Protein AF-A0A0G0KWM0-F1 (afdb_monomer_lite)

Radius of gyration: 24.54 Å; chains: 1; bounding box: 45×42×78 Å

Secondary structure (DSSP, 8-state):
--TTHHHHHHHHHHHHHHHHHHHHHHHHHHHT-----SEEEEEEEEEETTEEEEEETTEEEEEEBPSS-EEEEEESS-TTT-SS--GGGEEEEEEE-TTTTTTTSPTT-EEEEEEEEETTEEEEEEEEEEGGG---

Structure (mmCIF, N/CA/C/O backbone):
data_AF-A0A0G0KWM0-F1
#
_entry.id   AF-A0A0G0KWM0-F1
#
loop_
_atom_site.group_PDB
_atom_site.id
_atom_site.type_symbol
_atom_site.label_atom_id
_atom_site.label_alt_id
_atom_site.label_comp_id
_atom_site.label_asym_id
_atom_site.label_entity_id
_atom_site.label_seq_id
_atom_site.pdbx_PDB_ins_code
_atom_site.Cartn_x
_atom_site.Cartn_y
_atom_site.Cartn_z
_atom_site.occupancy
_atom_site.B_iso_or_equiv
_atom_site.auth_seq_id
_atom_site.auth_comp_id
_atom_site.auth_asym_id
_atom_site.auth_atom_id
_atom_site.pdbx_PDB_model_num
ATOM 1 N N . MET A 1 1 ? 33.213 23.853 -64.102 1.00 47.91 1 MET A N 1
ATOM 2 C CA . MET A 1 1 ? 33.586 23.496 -62.711 1.00 47.91 1 MET A CA 1
ATOM 3 C C . MET A 1 1 ? 33.674 24.814 -61.946 1.00 47.91 1 MET A C 1
ATOM 5 O O . MET A 1 1 ? 34.311 25.708 -62.466 1.00 47.91 1 MET A O 1
ATOM 9 N N . GLN A 1 2 ? 33.022 25.072 -60.816 1.00 46.69 2 GLN A N 1
ATOM 10 C CA . GLN A 1 2 ? 32.612 24.156 -59.761 1.00 46.69 2 GLN A CA 1
ATOM 11 C C . GLN A 1 2 ? 31.414 24.769 -59.003 1.00 46.69 2 GLN A C 1
ATOM 13 O O . GLN A 1 2 ? 31.548 25.700 -58.216 1.00 46.69 2 GLN A O 1
ATOM 18 N N . ASP A 1 3 ? 30.230 24.219 -59.264 1.00 52.94 3 ASP A N 1
ATOM 19 C CA . ASP A 1 3 ? 28.935 24.476 -58.613 1.00 52.94 3 ASP A CA 1
ATOM 20 C C . ASP A 1 3 ? 28.888 23.792 -57.220 1.00 52.94 3 ASP A C 1
ATOM 22 O O . ASP A 1 3 ? 27.971 23.046 -56.874 1.00 52.94 3 ASP A O 1
ATOM 26 N N . GLY A 1 4 ? 29.991 23.918 -56.468 1.00 55.00 4 GLY A N 1
ATOM 27 C CA . GLY A 1 4 ? 30.289 23.111 -55.277 1.00 55.00 4 GLY A CA 1
ATOM 28 C C . GLY A 1 4 ? 29.876 23.759 -53.955 1.00 55.00 4 GLY A C 1
ATOM 29 O O . GLY A 1 4 ? 29.482 23.058 -53.031 1.00 55.00 4 GLY A O 1
ATOM 30 N N . GLY A 1 5 ? 29.891 25.094 -53.865 1.00 54.38 5 GLY A N 1
ATOM 31 C CA . GLY A 1 5 ? 29.662 25.801 -52.596 1.00 54.38 5 GLY A CA 1
ATOM 32 C C . GLY A 1 5 ? 28.201 25.824 -52.129 1.00 54.38 5 GLY A C 1
ATOM 33 O O . GLY A 1 5 ? 27.926 25.661 -50.944 1.00 54.38 5 GLY A O 1
ATOM 34 N N . LYS A 1 6 ? 27.235 25.977 -53.048 1.00 53.56 6 LYS A N 1
ATOM 35 C CA . LYS A 1 6 ? 25.805 26.072 -52.684 1.00 53.56 6 LYS A CA 1
ATOM 36 C C . LYS A 1 6 ? 25.219 24.738 -52.221 1.00 53.56 6 LYS A C 1
ATOM 38 O O . LYS A 1 6 ? 24.450 24.714 -51.264 1.00 53.56 6 LYS A O 1
ATOM 43 N N . LYS A 1 7 ? 25.596 23.631 -52.871 1.00 55.16 7 LYS A N 1
ATOM 44 C CA . LYS A 1 7 ? 25.111 22.285 -52.521 1.00 55.16 7 LYS A CA 1
ATOM 45 C C . LYS A 1 7 ? 25.687 21.806 -51.191 1.00 55.16 7 LYS A C 1
ATOM 47 O O . LYS A 1 7 ? 24.959 21.226 -50.392 1.00 55.16 7 LYS A O 1
ATOM 52 N N . GLN A 1 8 ? 26.960 22.105 -50.928 1.00 56.81 8 GLN A N 1
ATOM 53 C CA . GLN A 1 8 ? 27.633 21.695 -49.698 1.00 56.81 8 GLN A CA 1
ATOM 54 C C . GLN A 1 8 ? 27.060 22.415 -48.464 1.00 56.81 8 GLN A C 1
ATOM 56 O O . GLN A 1 8 ? 26.767 21.756 -47.470 1.00 56.81 8 GLN A O 1
ATOM 61 N N . SER A 1 9 ? 26.774 23.722 -48.551 1.00 59.62 9 SER A N 1
ATOM 62 C CA . SER A 1 9 ? 26.095 24.446 -47.463 1.00 59.62 9 SER A CA 1
ATOM 63 C C . SER A 1 9 ? 24.666 23.960 -47.216 1.00 59.62 9 SER A C 1
ATOM 65 O O . SER A 1 9 ? 24.253 23.859 -46.064 1.00 59.62 9 SER A O 1
ATOM 67 N N . PHE A 1 10 ? 23.910 23.615 -48.264 1.00 61.97 10 PHE A N 1
ATOM 68 C CA . PHE A 1 10 ? 22.540 23.118 -48.097 1.00 61.97 10 PHE A CA 1
ATOM 69 C C . PHE A 1 10 ? 22.510 21.752 -47.400 1.00 61.97 10 PHE A C 1
ATOM 71 O O . PHE A 1 10 ? 21.698 21.532 -46.506 1.00 61.97 10 PHE A O 1
ATOM 78 N N . ILE A 1 11 ? 23.444 20.862 -47.751 1.00 67.50 11 ILE A N 1
ATOM 79 C CA . ILE A 1 11 ? 23.588 19.553 -47.102 1.00 67.50 11 ILE A CA 1
ATOM 80 C C . ILE A 1 11 ? 23.945 19.724 -45.624 1.00 67.50 11 ILE A C 1
ATOM 82 O O . ILE A 1 11 ? 23.327 19.079 -44.785 1.00 67.50 11 ILE A O 1
ATOM 86 N N . ILE A 1 12 ? 24.880 20.618 -45.286 1.00 66.06 12 ILE A N 1
ATOM 87 C CA . ILE A 1 12 ? 25.279 20.860 -43.890 1.00 66.06 12 ILE A CA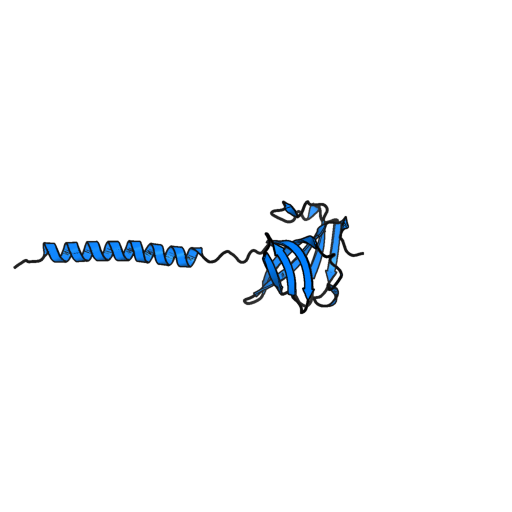 1
ATOM 88 C C . ILE A 1 12 ? 24.103 21.402 -43.069 1.00 66.06 12 ILE A C 1
ATOM 90 O O . ILE A 1 12 ? 23.853 20.912 -41.972 1.00 66.06 12 ILE A O 1
ATOM 94 N N . VAL A 1 13 ? 23.339 22.359 -43.604 1.00 69.44 13 VAL A N 1
ATOM 95 C CA . VAL A 1 13 ? 22.174 22.926 -42.904 1.00 69.44 13 VAL A CA 1
ATOM 96 C C . VAL A 1 13 ? 21.091 21.868 -42.677 1.00 69.44 13 VAL A C 1
ATOM 98 O O . VAL A 1 13 ? 20.567 21.762 -41.571 1.00 69.44 13 VAL A O 1
ATOM 101 N N . VAL A 1 14 ? 20.796 21.035 -43.679 1.00 71.88 14 VAL A N 1
ATOM 102 C CA . VAL A 1 14 ? 19.829 19.934 -43.536 1.00 71.88 14 VAL A CA 1
ATOM 103 C C . VAL A 1 14 ? 20.310 18.906 -42.508 1.00 71.88 14 VAL A C 1
ATO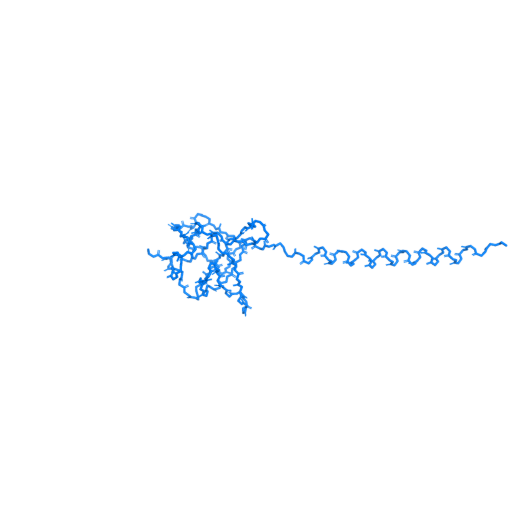M 105 O O . VAL A 1 14 ? 19.520 18.449 -41.686 1.00 71.88 14 VAL A O 1
ATOM 108 N N . LEU A 1 15 ? 21.603 18.581 -42.493 1.00 68.12 15 LEU A N 1
ATOM 109 C CA . LEU A 1 15 ? 22.183 17.604 -41.568 1.00 68.12 15 LEU A CA 1
ATOM 110 C C . LEU A 1 15 ? 22.168 18.117 -40.116 1.00 68.12 15 LEU A C 1
ATOM 112 O O . LEU A 1 15 ? 21.828 17.366 -39.206 1.00 68.12 15 LEU A O 1
ATOM 116 N N . VAL A 1 16 ? 22.431 19.410 -39.899 1.00 70.12 16 VAL A N 1
ATOM 117 C CA . VAL A 1 16 ? 22.317 20.057 -38.579 1.00 70.12 16 VAL A CA 1
ATOM 118 C C . VAL A 1 16 ? 20.866 20.071 -38.090 1.00 70.12 16 VAL A C 1
ATOM 120 O O . VAL A 1 16 ? 20.607 19.734 -36.938 1.00 70.12 16 VAL A O 1
ATOM 123 N N . ILE A 1 17 ? 19.906 20.387 -38.963 1.00 68.25 17 ILE A N 1
ATOM 124 C CA . ILE A 1 17 ? 18.474 20.358 -38.628 1.00 68.25 17 ILE A CA 1
ATOM 125 C C . ILE A 1 17 ? 18.045 18.934 -38.238 1.00 68.25 17 ILE A C 1
ATOM 127 O O . ILE A 1 17 ? 17.413 18.750 -37.200 1.00 68.25 17 ILE A O 1
ATOM 131 N N . VAL A 1 18 ? 18.441 17.909 -38.999 1.00 68.69 18 VAL A N 1
ATOM 132 C CA . VAL A 1 18 ? 18.114 16.505 -38.686 1.00 68.69 18 VAL A CA 1
ATOM 133 C C . VAL A 1 18 ? 18.729 16.052 -37.358 1.00 68.69 18 VAL A C 1
ATOM 135 O O . VAL A 1 18 ? 18.068 15.339 -36.608 1.00 68.69 18 VAL A O 1
ATOM 138 N N . LEU A 1 19 ? 19.943 16.490 -37.016 1.00 67.12 19 LEU A N 1
ATOM 139 C CA . LEU A 1 19 ? 20.563 16.162 -35.726 1.00 67.12 19 LEU A CA 1
ATOM 140 C C . LEU A 1 19 ? 19.866 16.847 -34.542 1.00 67.12 19 LEU A C 1
ATOM 142 O O . LEU A 1 19 ? 19.693 16.220 -33.499 1.00 67.12 19 LEU A O 1
ATOM 146 N N . ILE A 1 20 ? 19.419 18.096 -34.700 1.00 67.38 20 ILE A N 1
ATOM 147 C CA . ILE A 1 20 ? 18.710 18.829 -33.640 1.00 67.38 20 ILE A CA 1
ATOM 148 C C . ILE A 1 20 ? 17.311 18.235 -33.421 1.00 67.38 20 ILE A C 1
ATOM 150 O O . ILE A 1 20 ? 16.960 17.892 -32.293 1.00 67.38 20 ILE A O 1
ATOM 154 N N . PHE A 1 21 ? 16.523 18.047 -34.485 1.00 62.59 21 PHE A N 1
ATOM 155 C CA . PHE A 1 21 ? 15.170 17.492 -34.363 1.00 62.59 21 PHE A CA 1
ATOM 156 C C . PHE A 1 21 ? 15.172 15.989 -34.043 1.00 62.59 21 PHE A C 1
ATOM 158 O O . PHE A 1 21 ? 14.360 15.535 -33.237 1.00 62.59 21 PHE A O 1
ATOM 165 N N . GLY A 1 22 ? 16.111 15.220 -34.602 1.00 60.12 22 GLY A N 1
ATOM 166 C CA . GLY A 1 22 ? 16.286 13.799 -34.293 1.00 60.12 22 GLY A CA 1
ATOM 167 C C . GLY A 1 22 ? 16.767 13.562 -32.860 1.00 60.12 22 GLY A C 1
ATOM 168 O O . GLY A 1 22 ? 16.258 12.672 -32.181 1.00 60.12 22 GLY A O 1
ATOM 169 N N . GLY A 1 23 ? 17.685 14.398 -32.362 1.00 59.41 23 GLY A N 1
ATOM 170 C CA . GLY A 1 23 ? 18.174 14.333 -30.983 1.00 59.41 23 GLY A CA 1
ATOM 171 C C . GLY A 1 23 ? 17.100 14.681 -29.950 1.00 59.41 23 GLY A C 1
ATOM 172 O O . GLY A 1 23 ? 16.939 13.955 -28.970 1.00 59.41 23 GLY A O 1
ATOM 173 N N . ILE A 1 24 ? 16.313 15.737 -30.190 1.00 58.97 24 ILE A N 1
ATOM 174 C CA . ILE A 1 24 ? 15.212 16.141 -29.296 1.00 58.97 24 ILE A CA 1
ATOM 175 C C . ILE A 1 24 ? 14.102 15.076 -29.266 1.00 58.97 24 ILE A C 1
ATOM 177 O O . ILE A 1 24 ? 13.584 14.766 -28.193 1.00 58.97 24 ILE A O 1
ATOM 181 N N . GLY A 1 25 ? 13.771 14.469 -30.412 1.00 55.72 25 GLY A N 1
ATOM 182 C CA . GLY A 1 25 ? 12.774 13.395 -30.488 1.00 55.72 25 GLY A CA 1
ATOM 183 C C . GLY A 1 25 ? 13.175 12.139 -29.706 1.00 55.72 25 GLY A C 1
ATOM 184 O O . GLY A 1 25 ? 12.357 11.580 -28.977 1.00 55.72 25 GLY A O 1
ATOM 185 N N . ILE A 1 26 ? 14.448 11.732 -29.790 1.00 58.12 26 ILE A N 1
ATOM 186 C CA . ILE A 1 26 ? 14.990 10.598 -29.020 1.00 58.12 26 ILE A CA 1
ATOM 187 C C . ILE A 1 26 ? 15.053 10.929 -27.521 1.00 58.12 26 ILE A C 1
ATOM 189 O O . ILE A 1 26 ? 14.712 10.087 -26.691 1.00 58.12 26 ILE A O 1
ATOM 193 N N . TYR A 1 27 ? 15.432 12.158 -27.158 1.00 53.28 27 TYR A N 1
ATOM 194 C CA . TYR A 1 27 ? 15.494 12.588 -25.759 1.00 53.28 27 TYR A CA 1
ATOM 195 C C . TYR A 1 27 ? 14.107 12.602 -25.093 1.00 53.28 27 TYR A C 1
ATOM 197 O O . TYR A 1 27 ? 13.961 12.132 -23.965 1.00 53.28 27 TYR A O 1
ATOM 205 N N . LEU A 1 28 ? 13.064 13.054 -25.801 1.00 54.03 28 LEU A N 1
ATOM 206 C CA . LEU A 1 28 ? 11.679 13.011 -25.312 1.00 54.03 28 LEU A CA 1
ATOM 207 C C . LEU A 1 28 ? 11.132 11.578 -25.199 1.00 54.03 28 LEU A C 1
ATOM 209 O O . LEU A 1 28 ? 10.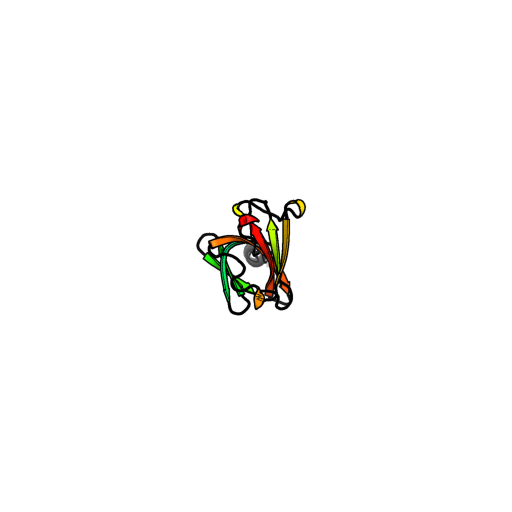426 11.279 -24.238 1.00 54.03 28 LEU A O 1
ATOM 213 N N . LEU A 1 29 ? 11.503 10.675 -26.115 1.00 54.81 29 LEU A N 1
ATOM 214 C CA . LEU A 1 29 ? 11.145 9.250 -26.033 1.00 54.81 29 LEU A CA 1
ATOM 215 C C . LEU A 1 29 ? 11.805 8.538 -24.840 1.00 54.81 29 LEU A C 1
ATOM 217 O O . LEU A 1 29 ? 11.184 7.677 -24.223 1.00 54.81 29 LEU A O 1
ATOM 221 N N . LEU A 1 30 ? 13.037 8.911 -24.483 1.00 53.78 30 LEU A N 1
ATOM 222 C CA . LEU A 1 30 ? 13.754 8.337 -23.337 1.00 53.78 30 LEU A CA 1
ATOM 223 C C . LEU A 1 30 ? 13.313 8.933 -21.990 1.00 53.78 30 LEU A C 1
ATOM 225 O O . LEU A 1 30 ? 13.368 8.246 -20.973 1.00 53.78 30 LEU A O 1
ATOM 229 N N . SER A 1 31 ? 12.826 10.175 -21.977 1.00 49.00 31 SER A N 1
ATOM 230 C CA . SER A 1 31 ? 12.391 10.874 -20.756 1.00 49.00 31 SER A CA 1
ATOM 231 C C . SER A 1 31 ? 10.962 10.518 -20.313 1.00 49.00 31 SER A C 1
ATOM 233 O O . SER A 1 31 ? 10.542 10.894 -19.222 1.00 49.00 31 SER A O 1
ATOM 235 N N . GLY A 1 32 ? 10.197 9.801 -21.145 1.00 41.88 32 GLY A N 1
ATOM 236 C CA . GLY A 1 32 ? 8.809 9.415 -20.862 1.00 41.88 32 GLY A CA 1
ATOM 237 C C . GLY A 1 32 ? 8.647 8.188 -19.960 1.00 41.88 32 GLY A C 1
ATOM 238 O O . GLY A 1 32 ? 7.533 7.888 -19.529 1.00 41.88 32 GLY A O 1
ATOM 239 N N . ARG A 1 33 ? 9.731 7.469 -19.642 1.00 43.09 33 ARG A N 1
ATOM 240 C CA . ARG A 1 33 ? 9.679 6.341 -18.710 1.00 43.09 33 ARG A CA 1
ATOM 241 C C . ARG A 1 33 ? 9.783 6.894 -17.291 1.00 43.09 33 ARG A C 1
ATOM 243 O O . ARG A 1 33 ? 10.873 6.973 -16.733 1.00 43.09 33 ARG A O 1
ATOM 250 N N . LYS A 1 34 ? 8.645 7.304 -16.713 1.00 44.47 34 LYS A N 1
ATOM 251 C CA . LYS A 1 34 ? 8.553 7.450 -15.253 1.00 44.47 34 LYS A CA 1
ATOM 252 C C . LYS A 1 34 ? 9.129 6.159 -14.651 1.00 44.47 34 LYS A C 1
ATOM 254 O O . LYS A 1 34 ? 8.683 5.087 -15.076 1.00 44.47 34 LYS A O 1
ATOM 259 N N . PRO A 1 35 ? 10.130 6.218 -13.754 1.00 42.66 35 PRO A N 1
ATOM 260 C CA . PRO A 1 35 ? 10.530 5.025 -13.025 1.00 42.66 35 PRO A CA 1
ATOM 261 C C . PRO A 1 35 ? 9.262 4.472 -12.378 1.00 42.66 35 PRO A C 1
ATOM 263 O O . PRO A 1 35 ? 8.474 5.244 -11.827 1.00 42.66 35 PRO A O 1
ATOM 266 N N . ALA A 1 36 ? 9.012 3.174 -12.550 1.00 49.94 36 ALA A N 1
ATOM 267 C CA . ALA A 1 36 ? 7.930 2.491 -11.859 1.00 49.94 36 ALA A CA 1
ATOM 268 C C . ALA A 1 36 ? 8.087 2.846 -10.376 1.00 49.94 36 ALA A C 1
ATOM 270 O O . ALA A 1 36 ? 9.131 2.571 -9.790 1.00 49.94 36 ALA A O 1
ATOM 271 N N . GLN A 1 37 ? 7.151 3.627 -9.840 1.00 55.41 37 GLN A N 1
ATOM 272 C CA . GLN A 1 37 ? 7.360 4.275 -8.557 1.00 55.41 37 GLN A CA 1
ATOM 273 C C . GLN A 1 37 ? 7.276 3.182 -7.494 1.00 55.41 37 GLN A C 1
ATOM 275 O O . GLN A 1 37 ? 6.195 2.676 -7.214 1.00 55.41 37 GLN A O 1
ATOM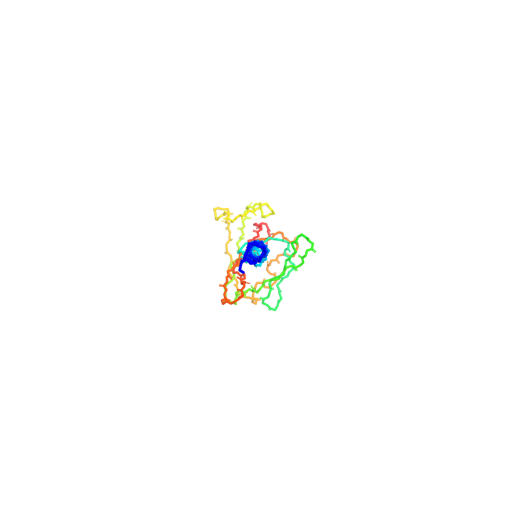 280 N N . GLU A 1 38 ? 8.427 2.789 -6.947 1.00 73.88 38 GLU A N 1
ATOM 281 C CA . GLU A 1 38 ? 8.535 1.722 -5.940 1.00 73.88 38 GLU A CA 1
ATOM 282 C C . GLU A 1 38 ? 7.757 2.058 -4.660 1.00 73.88 38 GLU A C 1
ATOM 284 O O . GLU A 1 38 ? 7.466 1.183 -3.854 1.00 73.88 38 GLU A O 1
ATOM 289 N N . VAL A 1 39 ? 7.388 3.332 -4.494 1.00 82.94 39 VAL A N 1
ATOM 290 C CA . VAL A 1 39 ? 6.565 3.846 -3.405 1.00 82.94 39 VAL A CA 1
ATOM 291 C C . VAL A 1 39 ? 5.413 4.655 -3.992 1.00 82.94 39 VAL A C 1
ATOM 293 O O . VAL A 1 39 ? 5.632 5.705 -4.599 1.00 82.94 39 VAL A O 1
ATOM 296 N N . SER A 1 40 ? 4.183 4.199 -3.789 1.00 86.75 40 SER A N 1
ATOM 297 C CA . SER A 1 40 ? 2.967 4.907 -4.196 1.00 86.75 40 SER A CA 1
ATOM 298 C C . SER A 1 40 ? 2.091 5.203 -2.982 1.00 86.75 40 SER A C 1
ATOM 300 O O . SER A 1 40 ? 2.145 4.494 -1.980 1.00 86.75 40 SER A O 1
ATOM 302 N N . LYS A 1 41 ? 1.319 6.289 -3.033 1.00 89.12 41 LYS A N 1
ATOM 303 C CA . LYS A 1 41 ? 0.513 6.776 -1.908 1.00 89.12 41 LYS A CA 1
ATOM 304 C C . LYS A 1 41 ? -0.911 7.017 -2.361 1.00 89.12 41 LYS A C 1
ATOM 306 O O . LYS A 1 41 ? -1.135 7.433 -3.491 1.00 89.12 41 LYS A O 1
ATOM 311 N N . GLY A 1 42 ? -1.860 6.828 -1.462 1.00 91.00 42 GLY A N 1
ATOM 312 C CA . GLY A 1 42 ? -3.252 7.119 -1.760 1.00 91.00 42 GLY A CA 1
ATOM 313 C C . GLY A 1 42 ? -4.182 6.677 -0.652 1.00 91.00 42 GLY A C 1
ATOM 314 O O . GLY A 1 42 ? -3.736 6.248 0.408 1.00 91.00 42 GLY A O 1
ATOM 315 N N . ASN A 1 43 ? -5.477 6.766 -0.915 1.00 93.50 43 ASN A N 1
ATOM 316 C CA . ASN A 1 43 ? -6.500 6.240 -0.022 1.00 93.50 43 ASN A CA 1
ATOM 317 C C . ASN A 1 43 ? -6.868 4.827 -0.460 1.00 93.50 43 ASN A C 1
ATOM 319 O O . ASN A 1 43 ? -7.228 4.610 -1.618 1.00 93.50 43 ASN A O 1
ATOM 323 N N . PHE A 1 44 ? -6.776 3.864 0.452 1.00 94.69 44 PHE A N 1
ATOM 324 C CA . PHE A 1 44 ? -7.126 2.479 0.175 1.00 94.69 44 PHE A CA 1
ATOM 325 C C . PHE A 1 44 ? -8.593 2.361 -0.238 1.00 94.69 44 PHE A C 1
ATOM 327 O O . PHE A 1 44 ? -9.468 2.960 0.380 1.00 94.69 44 PHE A O 1
ATOM 334 N N . GLN A 1 45 ? -8.863 1.573 -1.275 1.00 95.12 45 GLN A N 1
ATOM 335 C CA . GLN A 1 45 ? -10.222 1.296 -1.731 1.00 95.12 45 GLN A CA 1
ATOM 336 C C . GLN A 1 45 ? -10.609 -0.141 -1.405 1.00 95.12 45 GLN A C 1
ATOM 338 O O . GLN A 1 45 ? -11.600 -0.367 -0.726 1.00 95.12 45 GLN A O 1
ATOM 343 N N . LYS A 1 46 ? -9.831 -1.118 -1.885 1.00 94.88 46 LYS A N 1
ATOM 344 C CA . LYS A 1 46 ? -10.093 -2.548 -1.663 1.00 94.88 46 LYS A CA 1
ATOM 345 C C . LYS A 1 46 ? -8.915 -3.418 -2.096 1.00 94.88 46 LYS A C 1
ATOM 347 O O . LYS A 1 46 ? -8.030 -2.970 -2.825 1.00 94.88 46 LYS A O 1
ATOM 352 N N . VAL A 1 47 ? -8.964 -4.693 -1.710 1.00 94.25 47 VAL A N 1
ATOM 353 C CA . VAL A 1 47 ? -8.203 -5.775 -2.351 1.00 94.25 47 VAL A CA 1
ATOM 354 C C . VAL A 1 47 ? -9.189 -6.722 -3.025 1.00 94.25 47 VAL A C 1
ATOM 356 O O . VAL A 1 47 ? -10.127 -7.186 -2.382 1.00 94.25 47 VAL A O 1
ATOM 359 N N . GLU A 1 48 ? -8.983 -7.012 -4.307 1.00 93.75 48 GLU A N 1
ATOM 360 C CA . GLU A 1 48 ? -9.829 -7.933 -5.071 1.00 93.75 48 GLU A CA 1
ATOM 361 C C . GLU A 1 48 ? -9.016 -8.608 -6.180 1.00 93.75 48 GLU A C 1
ATOM 363 O O . GLU A 1 48 ? -8.231 -7.957 -6.864 1.00 93.75 48 GLU A O 1
ATOM 368 N N . GLY A 1 49 ? -9.180 -9.924 -6.355 1.00 90.31 49 GLY A N 1
ATOM 369 C CA . GLY A 1 49 ? -8.529 -10.665 -7.444 1.00 90.31 49 GLY A CA 1
ATOM 370 C C . GLY A 1 49 ? -6.996 -10.608 -7.434 1.00 90.31 49 GLY A C 1
ATOM 371 O O . GLY A 1 49 ? -6.386 -10.615 -8.498 1.00 90.31 49 GLY A O 1
ATOM 372 N N . GLY A 1 50 ? -6.372 -10.502 -6.253 1.00 91.50 50 GLY A N 1
ATOM 373 C CA . GLY A 1 50 ? -4.916 -10.358 -6.118 1.00 91.50 50 GLY A CA 1
ATOM 374 C C . GLY A 1 50 ? -4.385 -8.964 -6.469 1.00 91.50 50 GLY A C 1
ATOM 375 O O . GLY A 1 50 ? -3.179 -8.794 -6.620 1.00 91.50 50 GLY A O 1
ATOM 376 N N . LEU A 1 51 ? -5.263 -7.967 -6.603 1.00 94.44 51 LEU A N 1
ATOM 377 C CA . LEU A 1 51 ? -4.904 -6.577 -6.864 1.00 94.44 51 LEU A CA 1
ATOM 378 C C . LEU A 1 51 ? -5.252 -5.703 -5.657 1.00 94.44 51 LEU A C 1
ATOM 380 O O . LEU A 1 51 ? -6.312 -5.867 -5.049 1.00 94.44 51 LEU A O 1
ATOM 384 N N . ILE A 1 52 ? -4.391 -4.736 -5.351 1.00 94.44 52 ILE A N 1
ATOM 385 C CA . ILE A 1 52 ? -4.694 -3.636 -4.435 1.00 94.44 52 ILE A CA 1
ATOM 386 C C . ILE A 1 52 ? -5.160 -2.417 -5.228 1.00 94.44 52 ILE A C 1
ATOM 388 O O . ILE A 1 52 ? -4.517 -2.013 -6.198 1.00 94.44 52 ILE A O 1
ATOM 392 N N . TYR A 1 53 ? -6.275 -1.832 -4.796 1.00 95.25 53 TYR A N 1
ATOM 393 C CA . TYR A 1 53 ? -6.885 -0.640 -5.373 1.00 95.25 53 TYR A CA 1
ATOM 394 C C . TYR A 1 53 ? -6.752 0.516 -4.389 1.00 95.25 53 TYR A C 1
ATOM 396 O O . TYR A 1 53 ? -7.094 0.378 -3.211 1.00 95.25 53 TYR A O 1
ATOM 404 N N . TYR A 1 54 ? -6.297 1.665 -4.875 1.00 94.50 54 TYR A N 1
ATOM 405 C CA . TYR A 1 54 ? -6.173 2.876 -4.072 1.00 94.50 54 TYR A CA 1
ATOM 406 C C . TYR A 1 54 ? -6.357 4.123 -4.935 1.00 94.50 54 TYR A C 1
ATOM 408 O O . TYR A 1 54 ? -6.064 4.117 -6.127 1.00 94.50 54 TYR A O 1
ATOM 416 N N . GLU A 1 55 ? -6.876 5.194 -4.345 1.00 93.38 55 GLU A N 1
ATOM 417 C CA . GLU A 1 55 ? -7.086 6.470 -5.023 1.00 93.38 55 GLU A CA 1
ATOM 418 C C . GLU A 1 55 ? -5.912 7.416 -4.762 1.00 93.38 55 GLU A C 1
ATOM 420 O O . GLU A 1 55 ? -5.592 7.724 -3.613 1.00 93.38 55 GLU A O 1
ATOM 425 N N . GLU A 1 56 ? -5.306 7.922 -5.830 1.00 88.88 56 GLU A N 1
ATOM 426 C CA . GLU A 1 56 ? -4.286 8.962 -5.788 1.00 88.88 56 GLU A CA 1
ATOM 427 C C . GLU A 1 56 ? -4.749 10.148 -6.644 1.00 88.88 56 GLU A C 1
ATOM 429 O O . GLU A 1 56 ? -4.965 10.017 -7.850 1.00 88.88 56 GLU A O 1
ATOM 434 N N . ALA A 1 57 ? -4.927 11.316 -6.017 1.00 85.38 57 ALA A N 1
ATOM 435 C CA . ALA A 1 57 ? -5.312 12.561 -6.689 1.00 85.38 57 ALA A CA 1
ATOM 436 C C . ALA A 1 57 ? -6.543 12.430 -7.623 1.00 85.38 57 ALA A C 1
ATOM 438 O O . ALA A 1 57 ? -6.540 12.951 -8.741 1.00 85.38 57 ALA A O 1
ATOM 439 N N . GLY A 1 58 ? -7.596 11.729 -7.181 1.00 85.75 58 GLY A N 1
ATOM 440 C CA . GLY A 1 58 ? -8.825 11.531 -7.957 1.00 85.75 58 GLY A CA 1
ATOM 441 C C . GLY A 1 58 ? -8.757 10.427 -9.016 1.00 85.75 58 GLY A C 1
ATOM 442 O O . GLY A 1 58 ? -9.710 10.261 -9.775 1.00 85.75 58 GLY A O 1
ATOM 443 N N . THR A 1 59 ? -7.655 9.675 -9.097 1.00 88.75 59 THR A N 1
ATOM 444 C CA . THR A 1 59 ? -7.500 8.536 -10.013 1.00 88.75 59 THR A CA 1
ATOM 445 C C . THR A 1 59 ? -7.352 7.241 -9.224 1.00 88.75 59 THR A C 1
ATOM 447 O O . THR A 1 59 ? -6.551 7.168 -8.297 1.00 88.75 59 THR A O 1
ATOM 450 N N . VAL A 1 60 ? -8.099 6.201 -9.605 1.00 93.31 60 VAL A N 1
ATOM 451 C CA . VAL A 1 60 ? -7.930 4.861 -9.028 1.00 93.31 60 VAL A CA 1
ATOM 452 C C . VAL A 1 60 ? -6.737 4.179 -9.689 1.00 93.31 60 VAL A C 1
ATOM 454 O O . VAL A 1 60 ? -6.757 3.886 -10.885 1.00 93.31 60 VAL A O 1
ATOM 457 N N . SER A 1 61 ? -5.717 3.919 -8.885 1.00 91.94 61 SER A N 1
ATOM 458 C CA . SER A 1 61 ? -4.528 3.153 -9.231 1.00 91.94 61 SER A CA 1
ATOM 459 C C . SER A 1 61 ? -4.678 1.709 -8.761 1.00 91.94 61 SER A C 1
ATOM 461 O O . SER A 1 61 ? -5.355 1.418 -7.770 1.00 91.94 61 SER A O 1
ATOM 463 N N . THR A 1 62 ? -4.041 0.792 -9.487 1.00 93.81 62 THR A N 1
ATOM 464 C CA . THR A 1 62 ? -4.087 -0.642 -9.187 1.00 93.81 62 THR A CA 1
ATOM 465 C C . THR A 1 62 ? -2.718 -1.269 -9.329 1.00 93.81 62 THR A C 1
ATOM 467 O O . THR A 1 62 ? -2.053 -1.048 -10.344 1.00 93.81 62 THR A O 1
ATOM 470 N N . LEU A 1 63 ? -2.336 -2.104 -8.366 1.00 93.69 63 LEU A N 1
ATOM 471 C CA . LEU A 1 63 ? -1.111 -2.897 -8.431 1.00 93.69 63 LEU A CA 1
ATOM 472 C C . LEU A 1 63 ? -1.409 -4.365 -8.105 1.00 93.69 63 LEU A C 1
ATOM 474 O O . LEU A 1 63 ? -2.229 -4.628 -7.223 1.00 93.69 63 LEU A O 1
ATOM 478 N N . PRO A 1 64 ? -0.760 -5.327 -8.780 1.00 94.69 64 PRO A N 1
ATOM 479 C CA . PRO A 1 64 ? -0.773 -6.711 -8.333 1.00 94.69 64 PRO A CA 1
ATOM 480 C C . PRO A 1 64 ? -0.088 -6.844 -6.976 1.00 94.69 64 PRO A C 1
ATOM 482 O O . PRO A 1 64 ? 0.883 -6.144 -6.702 1.00 94.69 64 PRO A O 1
ATOM 485 N N . LEU A 1 65 ? -0.596 -7.737 -6.134 1.00 93.44 65 LEU A N 1
ATOM 486 C CA . LEU A 1 65 ? 0.015 -8.116 -4.864 1.00 93.44 65 LEU A CA 1
ATOM 487 C C . LEU A 1 65 ? 0.917 -9.332 -5.058 1.00 93.44 65 LEU A C 1
ATOM 489 O O . LEU A 1 65 ? 0.654 -10.197 -5.897 1.00 93.44 65 LEU A O 1
ATOM 493 N N . THR A 1 66 ? 1.964 -9.428 -4.246 1.00 92.44 66 THR A N 1
ATOM 494 C CA . THR A 1 66 ? 2.691 -10.685 -4.076 1.00 92.44 66 THR A CA 1
ATOM 495 C C . THR A 1 66 ? 1.737 -11.762 -3.562 1.00 92.44 66 THR A C 1
ATOM 497 O O . THR A 1 66 ? 0.829 -11.496 -2.777 1.00 92.44 66 THR A O 1
ATOM 500 N N . VAL A 1 67 ? 1.906 -12.996 -4.038 1.00 89.38 67 VAL A N 1
ATOM 501 C CA . VAL A 1 67 ? 0.958 -14.077 -3.730 1.00 89.38 67 VAL A CA 1
ATOM 502 C C . VAL A 1 67 ? 1.130 -14.560 -2.294 1.00 89.38 67 VAL A C 1
ATOM 504 O O . VAL A 1 67 ? 0.137 -14.674 -1.574 1.00 89.38 67 VAL A O 1
ATOM 507 N N . ASP A 1 68 ? 2.381 -14.802 -1.896 1.00 89.06 68 ASP A N 1
ATOM 508 C CA . ASP A 1 68 ? 2.721 -15.538 -0.677 1.00 89.06 68 ASP A CA 1
ATOM 509 C C . ASP A 1 68 ? 2.813 -14.642 0.562 1.00 89.06 68 ASP A C 1
ATOM 511 O O . ASP A 1 68 ? 2.268 -14.983 1.610 1.00 89.06 68 ASP A O 1
ATOM 515 N N . GLU A 1 69 ? 3.479 -13.491 0.443 1.00 89.94 69 GLU A N 1
ATOM 516 C CA . GLU A 1 69 ? 3.766 -12.612 1.576 1.00 89.94 69 GLU A CA 1
ATOM 517 C C . GLU A 1 69 ? 3.589 -11.139 1.198 1.00 89.94 69 GLU A C 1
ATOM 519 O O . GLU A 1 69 ? 4.301 -10.604 0.347 1.00 89.94 69 GLU A O 1
ATOM 524 N N . ILE A 1 70 ? 2.651 -10.478 1.872 1.00 93.69 70 ILE A N 1
ATOM 525 C CA . ILE A 1 70 ? 2.439 -9.036 1.892 1.00 93.69 70 ILE A CA 1
ATOM 526 C C . ILE A 1 70 ? 2.619 -8.561 3.330 1.00 93.69 70 ILE A C 1
ATOM 528 O O . ILE A 1 70 ? 1.872 -8.961 4.227 1.00 93.69 70 ILE A O 1
ATOM 532 N N . ALA A 1 71 ? 3.580 -7.669 3.551 1.00 93.56 71 ALA A N 1
ATOM 533 C CA . ALA A 1 71 ? 3.777 -7.041 4.850 1.00 93.56 71 ALA A CA 1
ATOM 534 C C . ALA A 1 71 ? 2.848 -5.831 5.017 1.00 93.56 71 ALA A C 1
ATOM 536 O O . ALA A 1 71 ? 2.850 -4.900 4.219 1.00 93.56 71 ALA A O 1
ATOM 537 N N . VAL A 1 72 ? 2.063 -5.826 6.082 1.00 94.88 72 VAL A N 1
ATOM 538 C CA . VAL A 1 72 ? 1.215 -4.719 6.506 1.00 94.88 72 VAL A CA 1
ATOM 539 C C . VAL A 1 72 ? 1.899 -4.043 7.694 1.00 94.88 72 VAL A C 1
ATOM 541 O O . VAL A 1 72 ? 1.942 -4.589 8.799 1.00 94.88 72 VAL A O 1
ATOM 544 N N . ASN A 1 73 ? 2.478 -2.869 7.442 1.00 94.62 73 ASN A N 1
ATOM 545 C CA . ASN A 1 73 ? 3.288 -2.109 8.391 1.00 94.62 73 ASN A CA 1
ATOM 546 C C . ASN A 1 73 ? 2.455 -0.999 9.029 1.00 94.62 73 ASN A C 1
ATOM 548 O O . ASN A 1 73 ? 2.091 -0.017 8.387 1.00 94.62 73 ASN A O 1
ATOM 552 N N . CYS A 1 74 ? 2.196 -1.120 10.320 1.00 94.44 74 CYS A N 1
ATOM 553 C CA . CYS A 1 74 ? 1.451 -0.128 11.074 1.00 94.44 74 CYS A CA 1
ATOM 554 C C . CYS A 1 74 ? 2.418 0.868 11.704 1.00 94.44 74 CYS A C 1
ATOM 556 O O . CYS A 1 74 ? 3.308 0.471 12.462 1.00 94.44 74 CYS A O 1
ATOM 558 N N . THR A 1 75 ? 2.263 2.146 11.371 1.00 94.50 75 THR A N 1
ATOM 559 C CA . THR A 1 75 ? 3.201 3.207 11.750 1.00 94.50 75 THR A CA 1
ATOM 560 C C . THR A 1 75 ? 2.484 4.426 12.320 1.00 94.50 75 THR A C 1
ATOM 562 O O . THR A 1 75 ? 1.351 4.733 11.945 1.00 94.50 75 THR A O 1
ATOM 565 N N . ASP A 1 76 ? 3.165 5.135 13.219 1.00 94.44 76 ASP A N 1
ATOM 566 C CA . ASP A 1 76 ? 2.720 6.443 13.721 1.00 94.44 76 ASP A CA 1
ATOM 567 C C . ASP A 1 76 ? 3.138 7.595 12.789 1.00 94.44 76 ASP A C 1
ATOM 569 O O . ASP A 1 76 ? 2.762 8.749 13.004 1.00 94.44 76 ASP A O 1
ATOM 573 N N . GLN A 1 77 ? 3.905 7.290 11.739 1.00 92.50 77 GLN A N 1
ATOM 574 C CA . GLN A 1 77 ? 4.326 8.270 10.749 1.00 92.50 77 GLN A CA 1
ATOM 575 C C . GLN A 1 77 ? 3.113 8.827 9.975 1.00 92.50 77 GLN A C 1
ATOM 577 O O . GLN A 1 77 ? 2.274 8.059 9.498 1.00 92.50 77 GLN A O 1
ATOM 582 N N . PRO A 1 78 ? 3.036 10.152 9.746 1.00 88.88 78 PRO A N 1
ATOM 583 C CA . PRO A 1 78 ? 2.000 10.743 8.904 1.00 88.88 78 PRO A CA 1
ATOM 584 C C . PRO A 1 78 ? 2.191 10.352 7.428 1.00 88.88 78 PRO A C 1
ATOM 586 O O . PRO A 1 78 ? 3.043 10.891 6.722 1.00 88.88 78 PRO A O 1
ATOM 589 N N . LEU A 1 79 ? 1.365 9.423 6.944 1.00 88.25 79 LEU A N 1
ATOM 590 C CA . LEU A 1 79 ? 1.501 8.827 5.608 1.00 88.25 79 LEU A CA 1
ATOM 591 C C . LEU A 1 79 ? 1.144 9.766 4.448 1.00 88.25 79 LEU A C 1
ATOM 593 O O . LEU A 1 79 ? 1.738 9.669 3.376 1.00 88.25 79 LEU A O 1
ATOM 597 N N . ALA A 1 80 ? 0.229 10.716 4.655 1.00 82.19 80 ALA A N 1
ATOM 598 C CA . ALA A 1 80 ? -0.190 11.658 3.611 1.00 82.19 80 ALA A CA 1
ATOM 599 C C . ALA A 1 80 ? 0.985 12.496 3.064 1.00 82.19 80 ALA A C 1
ATOM 601 O O . ALA A 1 80 ? 1.077 12.766 1.864 1.00 82.19 80 ALA A O 1
ATOM 602 N N . THR A 1 81 ? 1.919 12.876 3.939 1.00 81.81 81 THR A N 1
ATOM 603 C CA . THR A 1 81 ? 3.087 13.702 3.603 1.00 81.81 81 THR A CA 1
ATOM 604 C C . THR A 1 81 ? 4.389 12.909 3.507 1.00 81.81 81 THR A C 1
ATOM 606 O O . THR A 1 81 ? 5.390 13.464 3.060 1.00 81.81 81 THR A O 1
ATOM 609 N N . ALA A 1 82 ? 4.391 11.623 3.869 1.00 79.00 82 ALA A N 1
ATOM 610 C CA . ALA A 1 82 ? 5.577 10.774 3.834 1.00 79.00 82 ALA A CA 1
ATOM 611 C C . ALA A 1 82 ? 6.168 10.677 2.418 1.00 79.00 82 ALA A C 1
ATOM 613 O O . ALA A 1 82 ? 5.444 10.463 1.447 1.00 79.00 82 ALA A O 1
ATOM 614 N N . THR A 1 83 ? 7.482 10.832 2.280 1.00 76.44 83 THR A N 1
ATOM 615 C CA . THR A 1 83 ? 8.215 10.563 1.025 1.00 76.44 83 THR A CA 1
ATOM 616 C C . THR A 1 83 ? 8.945 9.222 1.061 1.00 76.44 83 THR A C 1
ATOM 618 O O . THR A 1 83 ? 9.273 8.677 0.014 1.00 76.44 83 THR A O 1
ATOM 621 N N . GLU A 1 84 ? 9.161 8.693 2.261 1.00 80.25 84 GLU A N 1
ATOM 622 C CA . GLU A 1 84 ? 9.805 7.418 2.573 1.00 80.25 84 GLU A CA 1
ATOM 623 C C . GLU A 1 84 ? 9.167 6.830 3.840 1.00 80.25 84 GLU A C 1
ATOM 625 O O . GLU A 1 84 ? 8.488 7.555 4.575 1.00 80.25 84 GLU A O 1
ATOM 630 N N . LEU A 1 85 ? 9.372 5.537 4.103 1.00 82.88 85 LEU A N 1
ATOM 631 C CA . LEU A 1 85 ? 8.938 4.913 5.355 1.00 82.88 85 LEU A CA 1
ATOM 632 C C . LEU A 1 85 ? 10.024 5.053 6.418 1.00 82.88 85 LEU A C 1
ATOM 634 O O . LEU A 1 85 ? 11.138 4.564 6.240 1.00 82.88 85 LEU A O 1
ATOM 638 N N . ASP A 1 86 ? 9.678 5.644 7.555 1.00 87.25 86 ASP A N 1
ATOM 639 C CA . ASP A 1 86 ? 10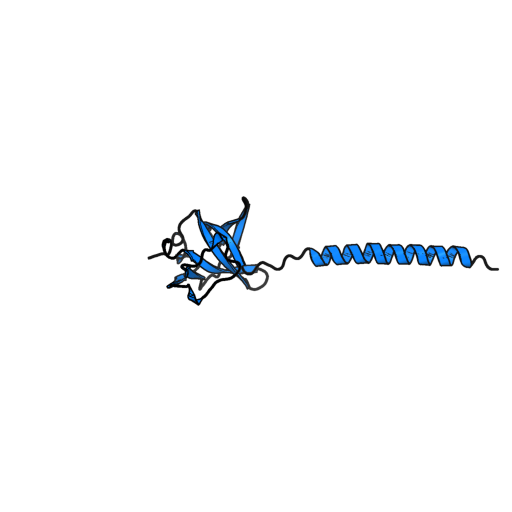.526 5.620 8.738 1.00 87.25 86 ASP A CA 1
ATOM 640 C C . ASP A 1 86 ? 10.281 4.321 9.513 1.00 87.25 86 ASP A C 1
ATOM 642 O O . ASP A 1 86 ? 9.317 4.178 10.274 1.00 87.25 86 ASP A O 1
ATOM 646 N N . TYR A 1 87 ? 11.182 3.358 9.327 1.00 85.19 87 TYR A N 1
ATOM 647 C CA . TYR A 1 87 ? 11.106 2.055 9.984 1.00 85.19 87 TYR A CA 1
ATOM 648 C C . TYR A 1 87 ? 11.164 2.136 11.517 1.00 85.19 87 TYR A C 1
ATOM 650 O O . TYR A 1 87 ? 10.698 1.217 12.186 1.00 85.19 87 TYR A O 1
ATOM 658 N N . THR A 1 88 ? 11.678 3.227 12.097 1.00 90.81 88 THR A N 1
ATOM 659 C CA . THR A 1 88 ? 11.709 3.407 13.560 1.00 90.81 88 THR A CA 1
ATOM 660 C C . THR A 1 88 ? 10.337 3.748 14.147 1.00 90.81 88 THR A C 1
ATOM 662 O O . THR A 1 88 ? 10.096 3.553 15.342 1.00 90.81 88 THR A O 1
ATOM 665 N N . GLN A 1 89 ? 9.411 4.215 13.305 1.00 90.88 89 GLN A N 1
ATOM 666 C CA . GLN A 1 89 ? 8.042 4.553 13.690 1.00 90.88 89 GLN A CA 1
ATOM 667 C C . GLN A 1 89 ? 7.057 3.396 13.484 1.00 90.88 89 GLN A C 1
ATOM 669 O O . GLN A 1 89 ? 5.908 3.495 13.920 1.00 90.88 89 GLN A O 1
ATOM 674 N N . ILE A 1 90 ? 7.503 2.279 12.898 1.00 93.06 90 ILE A N 1
ATOM 675 C CA . ILE A 1 90 ? 6.694 1.066 12.763 1.00 93.06 90 ILE A CA 1
ATOM 676 C C . ILE A 1 90 ? 6.465 0.451 14.147 1.00 93.06 90 ILE A C 1
ATOM 678 O O . ILE A 1 90 ? 7.404 0.134 14.877 1.00 93.06 90 ILE A O 1
ATOM 682 N N . LYS A 1 91 ? 5.195 0.265 14.509 1.00 94.38 91 LYS A N 1
ATOM 683 C CA . LYS A 1 91 ? 4.765 -0.307 15.793 1.00 94.38 91 LYS A CA 1
ATOM 684 C C . LYS A 1 91 ? 4.382 -1.772 15.696 1.00 94.38 91 LYS A C 1
ATOM 686 O O . LYS A 1 91 ? 4.558 -2.517 16.657 1.00 94.38 91 LYS A O 1
ATOM 691 N N . LYS A 1 92 ? 3.846 -2.186 14.550 1.00 93.12 92 LYS A N 1
ATOM 692 C CA . LYS A 1 92 ? 3.395 -3.558 14.312 1.00 93.12 92 LYS A CA 1
ATOM 693 C C . LYS A 1 92 ? 3.605 -3.901 12.845 1.00 93.12 92 LYS A C 1
ATOM 695 O O . LYS A 1 92 ? 3.370 -3.068 11.975 1.00 93.12 92 LYS A O 1
ATOM 700 N N . VAL A 1 93 ? 4.028 -5.131 12.593 1.00 93.19 93 VAL A N 1
ATOM 701 C CA . VAL A 1 93 ? 4.077 -5.717 11.254 1.00 93.19 93 VAL A CA 1
ATOM 702 C C . VAL A 1 93 ? 3.217 -6.965 11.285 1.00 93.19 93 VAL A C 1
ATOM 704 O O . VAL A 1 93 ? 3.353 -7.793 12.187 1.00 93.19 93 VAL A O 1
ATOM 707 N N . GLN A 1 94 ? 2.319 -7.086 10.321 1.00 94.19 94 GLN A N 1
ATOM 708 C CA . GLN A 1 94 ? 1.544 -8.296 10.090 1.00 94.19 94 GLN A CA 1
ATOM 709 C C . GLN A 1 94 ? 1.802 -8.774 8.675 1.00 94.19 94 GLN A C 1
ATOM 711 O O . GLN A 1 94 ? 1.828 -7.971 7.752 1.00 94.19 94 GLN A O 1
ATOM 716 N N . VAL A 1 95 ? 1.995 -10.074 8.502 1.00 93.38 95 VAL A N 1
ATOM 717 C CA . VAL A 1 95 ? 2.195 -10.661 7.180 1.00 93.38 95 VAL A CA 1
ATOM 718 C C . VAL A 1 95 ? 0.930 -11.404 6.796 1.00 93.38 95 VAL A C 1
ATOM 720 O O . VAL A 1 95 ? 0.410 -12.208 7.569 1.00 93.38 95 VAL A O 1
ATOM 723 N N . TYR A 1 96 ? 0.441 -11.100 5.604 1.00 94.44 96 TYR A N 1
ATOM 724 C CA . TYR A 1 96 ? -0.698 -11.748 4.978 1.00 94.44 96 TYR A CA 1
ATOM 725 C C . TYR A 1 96 ? -0.264 -12.361 3.654 1.00 94.44 96 TYR A C 1
ATOM 727 O O . TYR A 1 96 ? 0.781 -12.015 3.120 1.00 94.44 96 TYR A O 1
ATOM 735 N N . ASN A 1 97 ? -1.096 -13.227 3.098 1.00 92.94 97 ASN A N 1
ATOM 736 C CA . ASN A 1 97 ? -1.026 -13.598 1.689 1.00 92.94 97 ASN A CA 1
ATOM 737 C C . ASN A 1 97 ? -2.131 -12.864 0.906 1.00 92.94 97 ASN A C 1
ATOM 739 O O . ASN A 1 97 ? -2.994 -12.200 1.495 1.00 92.94 97 ASN A O 1
ATOM 743 N N . SER A 1 98 ? -2.117 -12.987 -0.421 1.00 89.56 98 SER A N 1
ATOM 744 C CA . SER A 1 98 ? -3.050 -12.266 -1.306 1.00 89.56 98 SER A CA 1
ATOM 745 C C . SER A 1 98 ? -4.536 -12.563 -1.041 1.00 89.56 98 SER A C 1
ATOM 747 O O . SER A 1 98 ? -5.391 -11.728 -1.334 1.00 89.56 98 SER A O 1
ATOM 749 N N . GLU A 1 99 ? -4.851 -13.708 -0.435 1.00 90.31 99 GLU A N 1
ATOM 750 C CA . GLU A 1 99 ? -6.220 -14.113 -0.099 1.00 90.31 99 GLU A CA 1
ATOM 751 C C . GLU A 1 99 ? -6.655 -13.622 1.291 1.00 90.31 99 GLU A C 1
ATOM 753 O O . GLU A 1 99 ? -7.805 -13.243 1.503 1.00 90.31 99 GLU A O 1
ATOM 758 N N . THR A 1 100 ? -5.736 -13.612 2.257 1.00 92.69 100 THR A N 1
ATOM 759 C CA . THR A 1 100 ? -6.026 -13.332 3.676 1.00 92.69 100 THR A CA 1
ATOM 760 C C . THR A 1 100 ? -5.982 -11.852 4.029 1.00 92.69 100 THR A C 1
ATOM 762 O O . THR A 1 100 ? -6.548 -11.460 5.051 1.00 92.69 100 THR A O 1
ATOM 765 N N . ILE A 1 1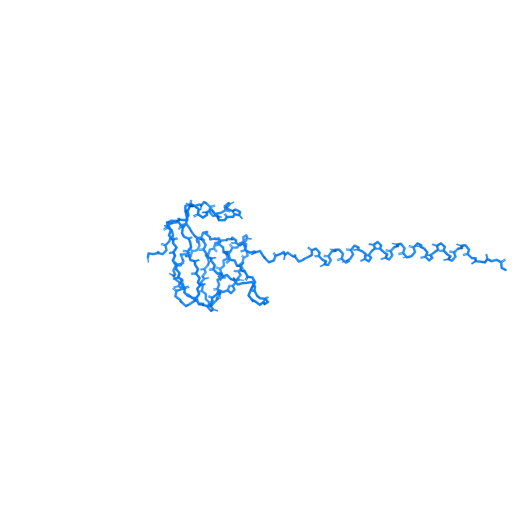01 ? -5.350 -11.027 3.190 1.00 92.69 101 ILE A N 1
ATOM 766 C CA . ILE A 1 101 ? -5.323 -9.568 3.347 1.00 92.69 101 ILE A CA 1
ATOM 767 C C . ILE A 1 101 ? -6.685 -8.916 3.046 1.00 92.69 101 ILE A C 1
ATOM 769 O O . ILE A 1 101 ? -6.945 -7.784 3.463 1.00 92.69 101 ILE A O 1
ATOM 773 N N . ILE A 1 102 ? -7.574 -9.619 2.335 1.00 92.56 102 ILE A N 1
ATOM 774 C CA . ILE A 1 102 ? -8.892 -9.111 1.944 1.00 92.56 102 ILE A CA 1
ATOM 775 C C . ILE A 1 102 ? -9.699 -8.751 3.200 1.00 92.56 102 ILE A C 1
ATOM 777 O O . ILE A 1 102 ? -9.880 -9.562 4.109 1.00 92.56 102 ILE A O 1
ATOM 781 N N . GLY A 1 103 ? -10.174 -7.504 3.256 1.00 89.75 103 GLY A N 1
ATOM 782 C CA . GLY A 1 103 ? -10.944 -6.978 4.387 1.00 89.75 103 GLY A CA 1
ATOM 783 C C . GLY A 1 103 ? -10.130 -6.708 5.659 1.00 89.75 103 GLY A C 1
ATOM 784 O O . GLY A 1 103 ? -10.723 -6.499 6.715 1.00 89.75 103 GLY A O 1
ATOM 785 N N . LYS A 1 104 ? -8.789 -6.735 5.599 1.00 91.88 104 LYS A N 1
ATOM 786 C CA . LYS A 1 104 ? -7.921 -6.408 6.747 1.00 91.88 104 LYS A CA 1
ATOM 787 C C . LYS A 1 104 ? -7.548 -4.937 6.819 1.00 91.88 104 LYS A C 1
ATOM 789 O O . LYS A 1 104 ? -7.409 -4.409 7.916 1.00 91.88 104 LYS A O 1
ATOM 794 N N . ILE A 1 105 ? -7.404 -4.283 5.671 1.00 92.00 105 ILE A N 1
ATOM 795 C CA . ILE A 1 105 ? -7.122 -2.850 5.588 1.00 92.00 105 ILE A CA 1
ATOM 796 C C . ILE A 1 105 ? -8.467 -2.106 5.545 1.00 92.00 105 ILE A C 1
ATOM 798 O O . ILE A 1 105 ? -9.304 -2.463 4.711 1.00 92.00 105 ILE A O 1
ATOM 802 N N . PRO A 1 106 ? -8.712 -1.114 6.419 1.00 91.06 106 PRO A N 1
ATOM 803 C CA . PRO A 1 106 ? -9.952 -0.344 6.386 1.00 91.06 106 PRO A CA 1
ATOM 804 C C . PRO A 1 106 ? -10.043 0.535 5.133 1.00 91.06 106 PRO A C 1
ATOM 806 O O . PRO A 1 106 ? -9.056 1.137 4.711 1.00 91.06 106 PRO A O 1
ATOM 809 N N . GLU A 1 107 ? -11.234 0.614 4.542 1.00 91.88 107 GLU A N 1
ATOM 810 C CA . GLU A 1 107 ? -11.502 1.427 3.350 1.00 91.88 107 GLU A CA 1
ATOM 811 C C . GLU A 1 107 ? -11.365 2.933 3.622 1.00 91.88 107 GLU A C 1
ATOM 813 O O . GLU A 1 107 ? -11.680 3.415 4.707 1.00 91.88 107 GLU A O 1
ATOM 818 N N . ASN A 1 108 ? -10.951 3.681 2.597 1.00 89.56 108 ASN A N 1
ATOM 819 C CA . ASN A 1 108 ? -10.740 5.133 2.592 1.00 89.56 108 ASN A CA 1
ATOM 820 C C . ASN A 1 108 ? -9.667 5.650 3.565 1.00 89.56 108 ASN A C 1
ATOM 822 O O . ASN A 1 108 ? -9.603 6.849 3.833 1.00 89.56 108 ASN A O 1
ATOM 826 N N . GLU A 1 109 ? -8.789 4.771 4.045 1.00 90.19 109 GLU A N 1
ATOM 827 C CA . GLU A 1 109 ? -7.650 5.149 4.880 1.00 90.19 109 GLU A CA 1
ATOM 828 C C . GLU A 1 109 ? -6.413 5.502 4.038 1.00 90.19 109 GLU A C 1
ATOM 830 O O . GLU A 1 109 ? -6.145 4.834 3.031 1.00 90.19 109 GLU A O 1
ATOM 835 N N . PRO A 1 110 ? -5.610 6.502 4.448 1.00 92.00 110 PRO A N 1
ATOM 836 C CA . PRO A 1 110 ? -4.333 6.787 3.809 1.00 92.00 110 PRO A CA 1
ATOM 837 C C . PRO A 1 110 ? -3.371 5.605 3.949 1.00 92.00 110 PRO A C 1
ATOM 839 O O . PRO A 1 110 ? -3.072 5.155 5.058 1.00 92.00 110 PRO A O 1
ATOM 842 N N . ILE A 1 111 ? -2.832 5.152 2.822 1.00 93.19 111 ILE A N 1
ATOM 843 C CA . ILE A 1 111 ? -1.836 4.089 2.752 1.00 93.19 111 ILE A CA 1
ATOM 844 C C . ILE A 1 111 ? -0.627 4.503 1.919 1.00 93.19 111 ILE A C 1
ATOM 846 O O . ILE A 1 111 ? -0.696 5.371 1.043 1.00 93.19 111 ILE A O 1
ATOM 850 N N . VAL A 1 112 ? 0.486 3.822 2.175 1.00 92.50 112 VAL A N 1
ATOM 851 C CA . VAL A 1 112 ? 1.666 3.840 1.310 1.00 92.50 112 VAL A CA 1
ATOM 852 C C . VAL A 1 112 ? 1.939 2.418 0.853 1.00 92.50 112 VAL A C 1
ATOM 854 O O . VAL A 1 112 ? 2.128 1.524 1.671 1.00 92.50 112 VAL A O 1
ATOM 857 N N . VAL A 1 113 ? 1.951 2.203 -0.453 1.00 92.19 113 VAL A N 1
ATOM 858 C CA . VAL A 1 113 ? 2.221 0.911 -1.074 1.00 92.19 113 VAL A CA 1
ATOM 859 C C . VAL A 1 113 ? 3.665 0.892 -1.546 1.00 92.19 113 VAL A C 1
ATOM 861 O O . VAL A 1 113 ? 4.075 1.747 -2.328 1.00 92.19 113 VAL A O 1
ATOM 864 N N . PHE A 1 114 ? 4.416 -0.102 -1.086 1.00 91.06 114 PHE A N 1
ATOM 865 C CA . PHE A 1 114 ? 5.746 -0.414 -1.588 1.00 91.06 114 PHE A CA 1
ATOM 866 C C . PHE A 1 114 ? 5.643 -1.580 -2.554 1.00 91.06 114 PHE A C 1
ATOM 868 O O . PHE A 1 114 ? 5.046 -2.623 -2.249 1.00 91.06 114 PHE A O 1
ATOM 875 N N . ALA A 1 115 ? 6.225 -1.381 -3.724 1.00 91.62 115 ALA A N 1
ATOM 876 C CA . ALA A 1 115 ? 6.199 -2.327 -4.810 1.00 91.62 115 ALA A CA 1
ATOM 877 C C . ALA A 1 115 ? 7.581 -2.455 -5.444 1.00 91.62 115 ALA A C 1
ATOM 879 O O . ALA A 1 115 ? 8.347 -1.499 -5.515 1.00 91.62 115 ALA A O 1
ATOM 880 N N . ALA A 1 116 ? 7.866 -3.646 -5.954 1.00 87.44 116 ALA A N 1
ATOM 881 C CA . ALA A 1 116 ? 9.100 -3.956 -6.654 1.00 87.44 116 ALA A CA 1
ATOM 882 C C . ALA A 1 116 ? 8.781 -4.649 -7.980 1.00 87.44 116 ALA A C 1
ATOM 884 O O . ALA A 1 116 ? 7.714 -5.242 -8.152 1.00 87.44 116 ALA A O 1
ATOM 885 N N . MET A 1 117 ? 9.701 -4.572 -8.938 1.00 87.38 117 MET A N 1
ATOM 886 C CA . MET A 1 117 ? 9.558 -5.292 -10.202 1.00 87.38 117 MET A CA 1
ATOM 887 C C . MET A 1 117 ? 9.701 -6.802 -9.966 1.00 87.38 117 MET A C 1
ATOM 889 O O . MET A 1 117 ? 10.762 -7.273 -9.559 1.00 87.38 117 MET A O 1
ATOM 893 N N . VAL A 1 118 ? 8.644 -7.561 -10.256 1.00 84.81 118 VAL A N 1
ATOM 894 C CA . VAL A 1 118 ? 8.638 -9.029 -10.278 1.00 84.81 118 VAL A CA 1
ATOM 895 C C . VAL A 1 118 ? 8.387 -9.460 -11.720 1.00 84.81 118 VAL A C 1
ATOM 897 O O . VAL A 1 118 ? 7.275 -9.350 -12.239 1.00 84.81 118 VAL A O 1
ATOM 900 N N . GLY A 1 119 ? 9.450 -9.887 -12.405 1.00 85.31 119 GLY A N 1
ATOM 901 C CA . GLY A 1 119 ? 9.426 -10.032 -13.861 1.00 85.31 119 GLY A CA 1
ATOM 902 C C . GLY A 1 119 ? 9.186 -8.675 -14.530 1.00 85.31 119 GLY A C 1
ATOM 903 O O . GLY A 1 119 ? 9.935 -7.729 -14.291 1.00 85.31 119 GLY A O 1
ATOM 904 N N . ASP A 1 120 ? 8.119 -8.576 -15.323 1.00 86.25 120 ASP A N 1
ATOM 905 C CA . ASP A 1 120 ? 7.745 -7.356 -16.051 1.00 86.25 120 ASP A CA 1
ATOM 906 C C . ASP A 1 120 ? 6.664 -6.514 -15.341 1.00 86.25 120 ASP A C 1
ATOM 908 O O . ASP A 1 120 ? 6.223 -5.498 -15.882 1.00 86.25 120 ASP A O 1
ATOM 912 N N . ALA A 1 121 ? 6.226 -6.910 -14.138 1.00 86.62 121 ALA A N 1
ATOM 913 C CA . ALA A 1 121 ? 5.149 -6.247 -13.402 1.00 86.62 121 ALA A CA 1
ATOM 914 C C . ALA A 1 121 ? 5.636 -5.612 -12.091 1.00 86.62 121 ALA A C 1
ATOM 916 O O . ALA A 1 121 ? 6.286 -6.262 -11.269 1.00 86.62 121 ALA A O 1
ATOM 917 N N . LEU A 1 122 ? 5.257 -4.352 -11.859 1.00 90.44 122 LEU A N 1
ATOM 918 C CA . LEU A 1 122 ? 5.431 -3.697 -10.564 1.00 90.44 122 LEU A CA 1
ATOM 919 C C . LEU A 1 122 ? 4.429 -4.302 -9.573 1.00 90.44 122 LEU A C 1
ATOM 921 O O . LEU A 1 122 ? 3.226 -4.104 -9.719 1.00 90.44 122 LEU A O 1
ATOM 925 N N . THR A 1 123 ? 4.927 -5.052 -8.594 1.00 92.06 123 THR A N 1
ATOM 926 C CA . THR A 1 123 ? 4.120 -5.869 -7.683 1.00 92.06 123 THR A CA 1
ATOM 927 C C . THR A 1 123 ? 4.282 -5.382 -6.250 1.00 92.06 123 THR A C 1
ATOM 929 O O . THR A 1 123 ? 5.397 -5.275 -5.738 1.00 92.06 123 THR A O 1
ATOM 932 N N . ALA A 1 124 ? 3.161 -5.067 -5.611 1.00 94.00 124 ALA A N 1
ATOM 933 C CA . ALA A 1 124 ? 3.080 -4.604 -4.239 1.00 94.00 124 ALA A CA 1
ATOM 934 C C . ALA A 1 124 ? 3.388 -5.743 -3.262 1.00 94.00 124 ALA A C 1
ATOM 936 O O . ALA A 1 124 ? 2.750 -6.793 -3.297 1.00 94.00 124 ALA A O 1
ATOM 937 N N . HIS A 1 125 ? 4.347 -5.509 -2.370 1.00 92.62 125 HIS A N 1
ATOM 938 C CA . HIS A 1 125 ? 4.778 -6.469 -1.347 1.00 92.62 125 HIS A CA 1
ATOM 939 C C . HIS A 1 125 ? 4.641 -5.914 0.071 1.00 92.62 125 HIS A C 1
ATOM 941 O O . HIS A 1 125 ? 4.753 -6.646 1.056 1.00 92.62 125 HIS A O 1
ATOM 947 N N . THR A 1 126 ? 4.446 -4.603 0.223 1.00 92.12 126 THR A N 1
ATOM 948 C CA . THR A 1 126 ? 4.252 -3.992 1.537 1.00 92.12 126 THR A CA 1
ATOM 949 C C . THR A 1 126 ? 3.249 -2.858 1.460 1.00 92.12 126 THR A C 1
ATOM 951 O O . THR A 1 126 ? 3.260 -2.067 0.524 1.00 92.12 126 THR A O 1
ATOM 954 N N . VAL A 1 127 ? 2.389 -2.765 2.466 1.00 93.88 127 VAL A N 1
ATOM 955 C CA . VAL A 1 127 ? 1.432 -1.678 2.639 1.00 93.88 127 VAL A CA 1
ATOM 956 C C . VAL A 1 127 ? 1.651 -1.084 4.019 1.00 93.88 127 VAL A C 1
ATOM 958 O O . VAL A 1 127 ? 1.556 -1.788 5.020 1.00 93.88 127 VAL A O 1
ATOM 961 N N . ALA A 1 128 ? 1.957 0.204 4.088 1.00 94.69 128 ALA A N 1
ATOM 962 C CA . ALA A 1 128 ? 1.985 0.940 5.337 1.00 94.69 128 ALA A CA 1
ATOM 963 C C . ALA A 1 128 ? 0.646 1.645 5.568 1.00 94.69 128 ALA A C 1
ATOM 965 O O . ALA A 1 128 ? 0.090 2.237 4.643 1.00 94.69 128 ALA A O 1
ATOM 966 N N . LEU A 1 129 ? 0.160 1.598 6.806 1.00 94.69 129 LEU A N 1
ATOM 967 C CA . LEU A 1 129 ? -1.044 2.287 7.269 1.00 94.69 129 LEU A CA 1
ATOM 968 C C . LEU A 1 129 ? -0.838 2.858 8.678 1.00 94.69 129 LEU A C 1
ATOM 970 O O . LEU A 1 129 ? 0.109 2.493 9.380 1.00 94.69 129 LEU A O 1
ATOM 974 N N . ALA A 1 130 ? -1.730 3.752 9.096 1.00 93.56 130 ALA A N 1
ATOM 975 C CA . ALA A 1 130 ? -1.690 4.325 10.436 1.00 93.56 130 ALA A CA 1
ATOM 976 C C . ALA A 1 130 ? -1.886 3.246 11.516 1.00 93.56 130 ALA A C 1
ATOM 978 O O . ALA A 1 130 ? -2.717 2.349 11.365 1.00 93.56 130 ALA A O 1
ATOM 979 N N . THR A 1 131 ? -1.184 3.362 12.648 1.00 92.56 131 THR A N 1
ATOM 980 C CA . THR A 1 131 ? -1.328 2.437 13.791 1.00 92.56 131 THR A CA 1
ATOM 981 C C . THR A 1 131 ? -2.777 2.293 14.267 1.00 92.56 131 THR A C 1
ATOM 983 O O . THR A 1 131 ? -3.196 1.197 14.631 1.00 92.56 131 THR A O 1
ATOM 986 N N . ALA A 1 132 ? -3.565 3.371 14.227 1.00 89.50 132 ALA A N 1
ATOM 987 C CA . ALA A 1 132 ? -4.979 3.354 14.611 1.00 89.50 132 ALA A CA 1
ATOM 988 C C . ALA A 1 132 ? -5.854 2.484 13.689 1.00 89.50 132 ALA A C 1
ATOM 990 O O . ALA A 1 132 ? -6.855 1.930 14.137 1.00 89.50 132 ALA A O 1
ATOM 991 N N . SER A 1 133 ? -5.446 2.341 12.430 1.00 89.69 133 SER A N 1
ATOM 992 C CA . SER A 1 133 ? -6.149 1.600 11.378 1.00 89.69 133 SER A CA 1
ATOM 993 C C . SER A 1 133 ? -5.591 0.178 11.218 1.00 89.69 133 SER A C 1
ATOM 995 O O . SER A 1 133 ? -6.019 -0.571 10.343 1.00 89.69 133 SER A O 1
ATOM 997 N N . CYS A 1 134 ? -4.622 -0.199 12.060 1.00 87.75 134 CYS A N 1
ATOM 998 C CA . CYS A 1 134 ? -3.938 -1.479 12.008 1.00 87.75 134 CYS A CA 1
ATOM 999 C C . CYS A 1 134 ? -4.905 -2.646 12.271 1.00 87.75 134 CYS A C 1
ATOM 1001 O O . CYS A 1 134 ? -5.658 -2.595 13.252 1.00 87.75 134 CYS A O 1
ATOM 1003 N N . PRO A 1 135 ? -4.860 -3.728 11.474 1.00 80.94 135 PRO A N 1
ATOM 1004 C CA . PRO A 1 135 ? -5.686 -4.893 11.738 1.00 80.94 135 PRO A CA 1
ATOM 1005 C C . PRO A 1 135 ? -5.318 -5.511 13.099 1.00 80.94 135 PRO A C 1
ATOM 1007 O O . PRO A 1 135 ? -4.141 -5.569 13.493 1.00 80.94 135 PRO A O 1
ATOM 1010 N N . GLN A 1 136 ? -6.331 -5.963 13.844 1.00 71.00 136 GLN A N 1
ATOM 1011 C CA . GLN A 1 136 ? -6.122 -6.623 15.137 1.00 71.00 136 GLN A CA 1
ATOM 1012 C C . GLN A 1 136 ? -5.501 -8.005 14.955 1.00 71.00 136 GLN A C 1
ATOM 1014 O O . GLN A 1 136 ? -6.062 -8.812 14.185 1.00 71.00 136 GLN A O 1
#

Organism: NCBI:txid1618547

Sequence (136 aa):
MQDGGKKQSFIIVVLVIVLIFGGIGIYLLLSGRKPAQEVSKGNFQKVEGGLIYYEEAGTVSTLPLTVDEIAVNCTDQPLATATELDYTQIKKVQVYNSETIIGKIPENEPIVVFAAMVGDALTAHTVALATASCPQ

pLDDT: mean 81.39, std 15.79, range [41.88, 95.25]

Foldseek 3Di:
DDPDPPVVVVVVVVVVVCCVVVVVVVVVVVVPPDPPPQKDKFFWAWQDPQKTWGDDPNDIDIAGAAAQWAKEWAFQDDQVPDPDDDPVRTDDIDIDGSVGCGPQQDGRFIKMFGFDDDPNGTHTRYIYGHNVRGGD